Protein AF-A0A7V9ZJK3-F1 (afdb_monomer)

Foldseek 3Di:
DVVVVVVVPPPCDPVNVLVVVLCVLLVVLVVQLVVQLCVLVVVLVVVCVVPVVCNVVSVVVSVVSNVVSVVSSVVSNVVSVVD

Solvent-accessible surface area (backbone atoms only — not comparable to full-atom values): 4539 Å² total; per-residue (Å²): 116,75,70,62,64,62,66,71,66,78,60,94,42,72,68,57,53,48,54,49,50,36,52,49,48,28,51,54,27,45,52,55,27,55,54,49,46,53,51,46,52,54,51,40,53,53,48,29,73,75,39,64,92,49,31,68,64,44,50,55,55,37,52,52,53,43,50,58,38,48,53,54,26,49,51,26,50,52,46,50,78,74,106

Structure (mmCIF, N/CA/C/O backbone):
data_AF-A0A7V9ZJK3-F1
#
_entry.id   AF-A0A7V9ZJK3-F1
#
loop_
_atom_site.group_PDB
_atom_site.id
_atom_site.type_symbol
_atom_site.label_atom_id
_atom_site.label_alt_id
_atom_site.label_comp_id
_atom_site.label_asym_id
_atom_site.label_entity_id
_atom_site.label_seq_id
_atom_site.pdbx_PDB_ins_code
_atom_site.Cartn_x
_atom_site.Cartn_y
_atom_site.Cartn_z
_atom_site.occupancy
_atom_site.B_iso_or_equiv
_atom_site.auth_seq_id
_atom_site.auth_comp_id
_atom_site.auth_asym_id
_atom_site.auth_atom_id
_atom_site.pdbx_PDB_model_num
ATOM 1 N N . MET A 1 1 ? 38.963 -2.975 -37.822 1.00 54.78 1 MET A N 1
ATOM 2 C CA . MET A 1 1 ? 38.038 -1.949 -38.356 1.00 54.78 1 MET A CA 1
ATOM 3 C C . MET A 1 1 ? 36.573 -2.364 -38.237 1.00 54.78 1 MET A C 1
ATOM 5 O O . MET A 1 1 ? 35.792 -1.527 -37.825 1.00 54.78 1 MET A O 1
ATOM 9 N N . ILE A 1 2 ? 36.191 -3.626 -38.500 1.00 60.69 2 ILE A N 1
ATOM 10 C CA . ILE A 1 2 ? 34.799 -4.102 -38.303 1.00 60.69 2 ILE A CA 1
ATOM 11 C C . ILE A 1 2 ? 34.367 -4.071 -36.821 1.00 60.69 2 ILE A C 1
ATOM 13 O O . ILE A 1 2 ? 33.268 -3.628 -36.517 1.00 60.69 2 ILE A O 1
ATOM 17 N N . ASN A 1 3 ? 35.259 -4.420 -35.888 1.00 58.66 3 ASN A N 1
ATOM 18 C CA . ASN A 1 3 ? 34.926 -4.477 -34.455 1.00 58.66 3 ASN A CA 1
ATOM 19 C C . ASN A 1 3 ? 34.609 -3.106 -33.821 1.00 58.66 3 ASN A C 1
ATOM 21 O O . ASN A 1 3 ? 33.879 -3.053 -32.842 1.00 58.66 3 ASN A O 1
ATOM 25 N N . LEU A 1 4 ? 35.107 -2.000 -34.393 1.00 58.59 4 LEU A N 1
ATOM 26 C CA . LEU A 1 4 ? 34.916 -0.648 -33.845 1.00 58.59 4 LEU A CA 1
ATOM 27 C C . LEU A 1 4 ? 33.522 -0.075 -34.173 1.00 58.59 4 LEU A C 1
ATOM 29 O O . LEU A 1 4 ? 33.005 0.759 -33.441 1.00 58.59 4 LEU A O 1
ATOM 33 N N . ALA A 1 5 ? 32.893 -0.543 -35.259 1.00 56.31 5 ALA A N 1
ATOM 34 C CA . ALA A 1 5 ? 31.530 -0.151 -35.627 1.00 56.31 5 ALA A CA 1
ATOM 35 C C . ALA A 1 5 ? 30.469 -0.821 -34.734 1.00 56.31 5 ALA A C 1
ATOM 37 O O . ALA A 1 5 ? 29.386 -0.278 -34.547 1.00 56.31 5 ALA A O 1
ATOM 38 N N . GLN A 1 6 ? 30.795 -1.983 -34.159 1.00 55.81 6 GLN A N 1
ATOM 39 C CA . GLN A 1 6 ? 29.907 -2.734 -33.270 1.00 55.81 6 GLN A CA 1
ATOM 40 C C . GLN A 1 6 ? 29.892 -2.167 -31.839 1.00 55.81 6 GLN A C 1
ATOM 42 O O . GLN A 1 6 ? 28.892 -2.280 -31.139 1.00 55.81 6 GLN A O 1
ATOM 47 N N . GLU A 1 7 ? 30.964 -1.485 -31.433 1.00 57.47 7 GLU A N 1
ATOM 48 C CA . GLU A 1 7 ? 31.105 -0.839 -30.120 1.00 57.47 7 GLU A CA 1
AT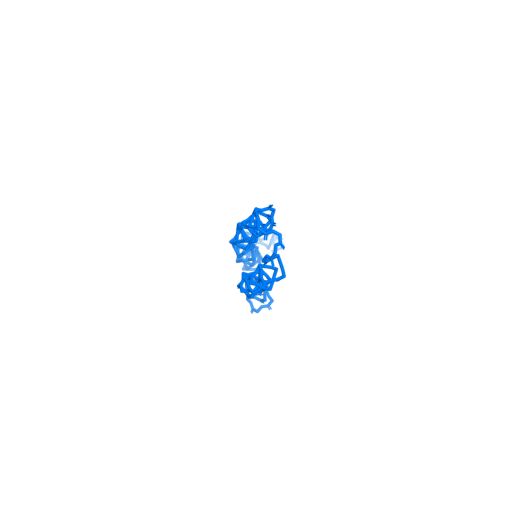OM 49 C C . GLU A 1 7 ? 30.297 0.477 -30.014 1.00 57.47 7 GLU A C 1
ATOM 51 O O . GLU A 1 7 ? 29.886 0.885 -28.927 1.00 57.47 7 GLU A O 1
ATOM 56 N N . ALA A 1 8 ? 29.971 1.096 -31.157 1.00 56.09 8 AL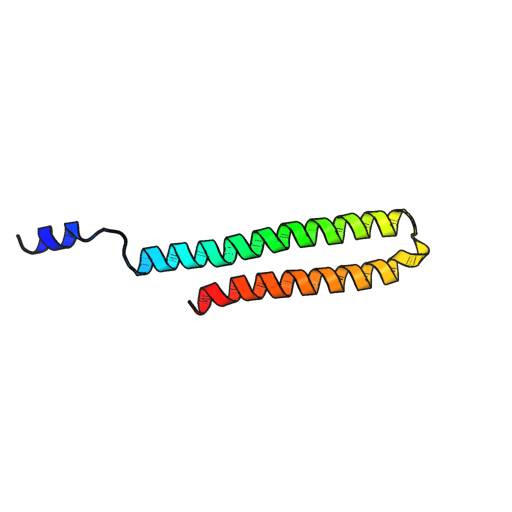A A N 1
ATOM 57 C CA . ALA A 1 8 ? 29.146 2.306 -31.255 1.00 56.09 8 ALA A CA 1
ATOM 58 C C . ALA A 1 8 ? 27.625 2.047 -31.169 1.00 56.09 8 ALA A C 1
ATOM 60 O O . ALA A 1 8 ? 26.845 2.996 -31.112 1.00 56.09 8 ALA A O 1
ATOM 61 N N . ALA A 1 9 ? 27.190 0.781 -31.146 1.00 57.50 9 ALA A N 1
ATOM 62 C CA . ALA A 1 9 ? 25.780 0.389 -31.053 1.00 57.50 9 ALA A CA 1
ATOM 63 C C . ALA A 1 9 ? 25.283 0.218 -29.602 1.00 57.50 9 ALA A C 1
ATOM 65 O O . ALA A 1 9 ? 24.218 -0.348 -29.370 1.00 57.50 9 ALA A O 1
ATOM 66 N N . THR A 1 10 ? 26.022 0.730 -28.614 1.00 60.47 10 THR A N 1
ATOM 67 C CA . THR A 1 10 ? 25.666 0.735 -27.180 1.00 60.47 10 THR A CA 1
ATOM 68 C C . THR A 1 10 ? 24.625 1.815 -26.828 1.00 60.47 10 THR A C 1
ATOM 70 O O . THR A 1 10 ? 24.658 2.418 -25.756 1.00 60.47 10 THR A O 1
ATOM 73 N N . GLY A 1 11 ? 23.701 2.089 -27.754 1.00 68.31 11 GLY A N 1
ATOM 74 C CA . GLY A 1 11 ? 22.554 2.968 -27.538 1.00 68.31 11 GLY A CA 1
ATOM 75 C C . GLY A 1 11 ? 21.475 2.314 -26.673 1.00 68.31 11 GLY A C 1
ATOM 76 O O . GLY A 1 11 ? 21.645 1.205 -26.172 1.00 68.31 11 GLY A O 1
ATOM 77 N N . LEU A 1 12 ? 20.343 3.006 -26.509 1.00 71.50 12 LEU A N 1
ATOM 78 C CA . LEU A 1 12 ? 19.157 2.470 -25.840 1.00 71.50 12 LEU A CA 1
ATOM 79 C C . LEU A 1 12 ? 18.723 1.173 -26.545 1.00 71.50 12 LEU A C 1
ATOM 81 O O . LEU A 1 12 ? 18.184 1.222 -27.648 1.00 71.50 12 LEU A O 1
ATOM 85 N N . THR A 1 13 ? 19.016 0.024 -25.938 1.00 85.75 13 THR A N 1
ATOM 86 C CA . THR A 1 13 ? 18.624 -1.283 -26.469 1.00 85.75 13 THR A CA 1
ATOM 87 C C . THR A 1 13 ? 17.161 -1.558 -26.139 1.00 85.75 13 THR A C 1
ATOM 89 O O . THR A 1 13 ? 16.644 -1.071 -25.128 1.00 85.75 13 THR A O 1
ATOM 92 N N . ASP A 1 14 ? 16.497 -2.376 -26.955 1.00 86.88 14 ASP A N 1
ATOM 93 C CA . ASP A 1 14 ? 15.121 -2.813 -26.688 1.00 86.88 14 ASP A CA 1
ATOM 94 C C . ASP A 1 14 ? 15.013 -3.478 -25.305 1.00 86.88 14 ASP A C 1
ATOM 96 O O . ASP A 1 14 ? 14.082 -3.207 -24.550 1.00 86.88 14 ASP A O 1
ATOM 100 N N . GLU A 1 15 ? 16.027 -4.258 -24.914 1.00 88.31 15 GLU A N 1
ATOM 101 C CA . GLU A 1 15 ? 16.136 -4.854 -23.577 1.00 88.31 15 GLU A CA 1
ATOM 102 C C . GLU A 1 15 ? 16.200 -3.797 -22.463 1.00 88.31 15 GLU A C 1
ATOM 104 O O . GLU A 1 15 ? 15.523 -3.925 -21.440 1.00 88.31 15 GLU A O 1
ATOM 109 N N . GLY A 1 16 ? 16.975 -2.725 -22.665 1.00 89.31 16 GLY A N 1
ATOM 110 C CA . GLY A 1 16 ? 17.067 -1.612 -21.723 1.00 89.31 16 GLY A CA 1
ATOM 111 C C . GLY A 1 16 ? 15.740 -0.866 -21.574 1.00 89.31 16 GLY A C 1
ATOM 112 O O . GLY A 1 16 ? 15.340 -0.524 -20.458 1.00 89.31 16 GLY A O 1
ATOM 113 N N . LEU A 1 17 ? 15.016 -0.661 -22.678 1.00 91.25 17 LEU A N 1
ATOM 114 C CA . LEU A 1 17 ? 13.706 -0.010 -22.658 1.00 91.25 17 LEU A CA 1
ATOM 115 C C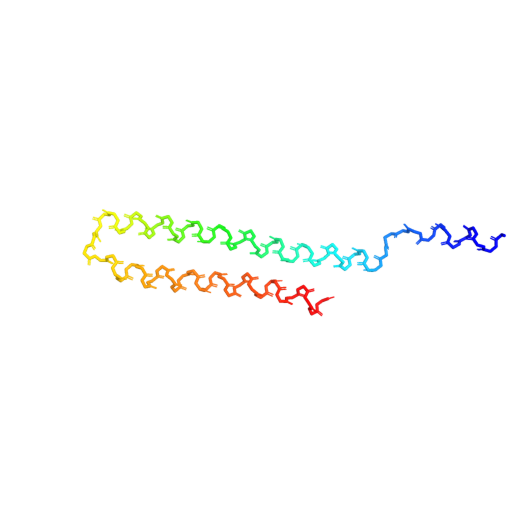 . LEU A 1 17 ? 12.638 -0.887 -21.984 1.00 91.25 17 LEU A C 1
ATOM 117 O O . LEU A 1 17 ? 11.842 -0.380 -21.191 1.00 91.25 17 LEU A O 1
ATOM 121 N N . ILE A 1 18 ? 12.669 -2.202 -22.225 1.00 91.31 18 ILE A N 1
ATOM 122 C CA . ILE A 1 18 ? 11.813 -3.182 -21.542 1.00 91.31 18 ILE A CA 1
ATOM 123 C C . ILE A 1 18 ? 12.085 -3.171 -20.031 1.00 91.31 18 ILE A C 1
ATOM 125 O O . ILE A 1 18 ? 11.141 -3.121 -19.240 1.00 91.31 18 ILE A O 1
ATOM 129 N N . ALA A 1 19 ? 13.353 -3.153 -19.608 1.00 92.44 19 ALA A N 1
ATOM 130 C CA . ALA A 1 19 ? 13.714 -3.111 -18.189 1.00 92.44 19 ALA A CA 1
ATOM 131 C C . ALA A 1 19 ? 13.174 -1.852 -17.484 1.00 92.44 19 ALA A C 1
ATOM 133 O O . ALA A 1 19 ? 12.611 -1.945 -16.389 1.00 92.44 19 ALA A O 1
ATOM 134 N N . ILE A 1 20 ? 13.277 -0.685 -18.131 1.00 93.56 20 ILE A N 1
ATOM 135 C CA . ILE A 1 20 ? 12.693 0.567 -17.623 1.00 93.56 20 ILE A CA 1
ATOM 136 C C . ILE A 1 20 ? 11.165 0.457 -17.553 1.00 93.56 20 ILE A C 1
ATOM 138 O O . ILE A 1 20 ? 10.573 0.801 -16.528 1.00 93.56 20 ILE A O 1
ATOM 142 N N . GLY A 1 21 ? 10.526 -0.065 -18.604 1.00 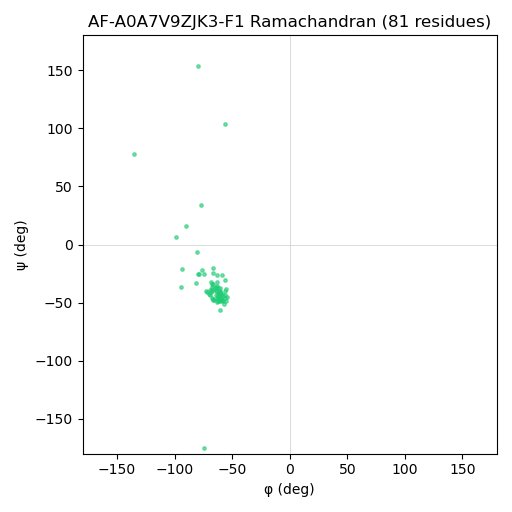93.62 21 GLY A N 1
ATOM 143 C CA . GLY A 1 21 ? 9.078 -0.277 -18.649 1.00 93.62 21 GLY A CA 1
ATOM 144 C C . GLY A 1 21 ? 8.573 -1.142 -17.491 1.00 93.62 21 GLY A C 1
ATOM 145 O O . GLY A 1 21 ? 7.629 -0.753 -16.801 1.00 93.62 21 GLY A O 1
ATOM 146 N N . LYS A 1 22 ? 9.251 -2.260 -17.203 1.00 94.69 22 LYS A N 1
ATOM 147 C CA . LYS A 1 22 ? 8.940 -3.139 -16.059 1.00 94.69 22 LYS A CA 1
ATOM 148 C C . LYS A 1 22 ? 9.037 -2.403 -14.723 1.00 94.69 22 LYS A C 1
ATOM 150 O O . LYS A 1 22 ? 8.133 -2.512 -13.894 1.00 94.69 22 LYS A O 1
ATOM 155 N N . GLY A 1 23 ? 10.106 -1.625 -14.533 1.00 94.62 23 GLY A N 1
ATOM 156 C CA . GLY A 1 23 ? 10.300 -0.818 -13.328 1.00 94.62 23 GLY A CA 1
ATOM 157 C C . GLY A 1 23 ? 9.191 0.217 -13.127 1.00 94.62 23 GLY A C 1
ATOM 158 O O . GLY A 1 23 ? 8.695 0.377 -12.013 1.00 94.62 23 GLY A O 1
ATOM 159 N N . LEU A 1 24 ? 8.753 0.872 -14.205 1.00 95.62 24 LEU A N 1
ATOM 160 C CA . LEU A 1 24 ? 7.668 1.854 -14.159 1.00 95.62 24 LEU A CA 1
ATOM 161 C C . LEU A 1 24 ? 6.316 1.210 -13.842 1.00 95.62 24 LEU A C 1
ATOM 163 O O . LEU A 1 24 ? 5.603 1.714 -12.977 1.00 95.62 24 LEU A O 1
ATOM 167 N N . VAL A 1 25 ? 5.973 0.094 -14.492 1.00 94.81 25 VAL A N 1
ATOM 168 C CA . VAL A 1 25 ? 4.700 -0.612 -14.254 1.00 94.81 25 VAL A CA 1
ATOM 169 C C . VAL A 1 25 ? 4.566 -1.003 -12.785 1.00 94.81 25 VAL A C 1
ATOM 171 O O . VAL A 1 25 ? 3.568 -0.663 -12.144 1.00 94.81 25 VAL A O 1
ATOM 174 N N . TYR A 1 26 ? 5.581 -1.665 -12.226 1.00 95.81 26 TYR A N 1
ATOM 175 C CA . TYR A 1 26 ? 5.516 -2.088 -10.831 1.00 95.81 26 TYR A CA 1
ATOM 176 C C . TYR A 1 26 ? 5.651 -0.917 -9.858 1.00 95.81 26 TYR A C 1
ATOM 178 O O . TYR A 1 26 ? 4.899 -0.848 -8.888 1.00 95.81 26 TYR A O 1
ATOM 186 N N . GLY A 1 27 ? 6.546 0.037 -10.129 1.00 95.56 27 GLY A N 1
ATOM 187 C CA . GLY A 1 27 ? 6.727 1.215 -9.283 1.00 95.56 27 GLY A CA 1
ATOM 188 C C . GLY A 1 27 ? 5.440 2.028 -9.131 1.00 95.56 27 GLY A C 1
ATOM 189 O O . GLY A 1 27 ? 5.066 2.392 -8.016 1.00 95.56 27 GLY A O 1
ATOM 190 N N . LEU A 1 28 ? 4.711 2.253 -10.228 1.00 96.00 28 LEU A N 1
ATOM 191 C CA . LEU A 1 28 ? 3.436 2.973 -10.199 1.00 96.00 28 LEU A CA 1
ATOM 192 C C . LEU A 1 28 ? 2.339 2.183 -9.471 1.00 96.00 28 LEU A C 1
ATOM 194 O O . LEU A 1 28 ? 1.597 2.766 -8.677 1.00 96.00 28 LEU A O 1
ATOM 198 N N . ALA A 1 29 ? 2.262 0.866 -9.683 1.00 96.25 29 ALA A N 1
ATOM 199 C CA . ALA A 1 29 ? 1.325 0.009 -8.957 1.00 96.25 29 ALA A CA 1
ATOM 200 C C . ALA A 1 29 ? 1.601 0.016 -7.439 1.00 96.25 29 ALA A C 1
ATOM 202 O O . ALA A 1 29 ? 0.678 0.167 -6.635 1.00 96.25 29 ALA A O 1
ATOM 203 N N . ALA A 1 30 ? 2.876 -0.068 -7.046 1.00 96.69 30 ALA A N 1
ATOM 204 C CA . ALA A 1 30 ? 3.305 -0.063 -5.652 1.00 96.69 30 ALA A CA 1
ATOM 205 C C . ALA A 1 30 ? 3.000 1.267 -4.942 1.00 96.69 30 ALA A C 1
ATOM 207 O O . ALA A 1 30 ? 2.590 1.254 -3.783 1.00 96.69 30 ALA A O 1
ATOM 208 N N . ILE A 1 31 ? 3.135 2.412 -5.624 1.00 97.88 31 ILE A N 1
ATOM 209 C CA . ILE A 1 31 ? 2.773 3.726 -5.059 1.00 97.88 31 ILE A CA 1
ATOM 210 C C . ILE A 1 31 ? 1.279 3.780 -4.722 1.00 97.88 31 ILE A C 1
ATOM 212 O O . ILE A 1 31 ? 0.910 4.187 -3.617 1.00 97.88 31 ILE A O 1
ATOM 216 N N . GLY A 1 32 ? 0.419 3.342 -5.647 1.00 95.75 32 GLY A N 1
ATOM 217 C CA . GLY A 1 32 ? -1.026 3.293 -5.415 1.00 95.75 32 GLY A CA 1
ATOM 218 C C . GLY A 1 32 ? -1.383 2.420 -4.210 1.00 95.75 32 GLY A C 1
ATOM 219 O O . GLY A 1 32 ? -2.179 2.826 -3.359 1.00 95.75 32 GLY A O 1
ATOM 220 N N . ALA A 1 33 ? -0.734 1.260 -4.089 1.00 97.88 33 ALA A N 1
ATOM 221 C CA . ALA A 1 33 ? -0.953 0.372 -2.959 1.00 97.88 33 ALA A CA 1
ATOM 222 C C . ALA A 1 33 ? -0.424 0.922 -1.636 1.00 97.88 33 ALA A C 1
ATOM 224 O O . ALA A 1 33 ? -1.154 0.891 -0.650 1.00 97.88 33 ALA A O 1
ATOM 225 N N . ALA A 1 34 ? 0.772 1.512 -1.605 1.00 97.94 34 ALA A N 1
ATOM 226 C CA . ALA A 1 34 ? 1.317 2.128 -0.396 1.00 97.94 34 ALA A CA 1
ATOM 227 C C . ALA A 1 34 ? 0.368 3.195 0.182 1.00 97.94 34 ALA A C 1
ATOM 229 O O . ALA A 1 34 ? 0.102 3.210 1.386 1.00 97.94 34 ALA A O 1
ATOM 230 N N . ILE A 1 35 ? -0.202 4.042 -0.684 1.00 98.31 35 ILE A N 1
ATOM 231 C CA . ILE A 1 35 ? -1.187 5.061 -0.289 1.00 98.31 35 ILE A CA 1
ATOM 232 C C . ILE A 1 35 ? -2.477 4.405 0.222 1.00 98.31 35 ILE A C 1
ATOM 234 O O . ILE A 1 35 ? -2.984 4.774 1.284 1.00 98.31 35 ILE A O 1
ATOM 238 N N . GLY A 1 36 ? -3.008 3.422 -0.510 1.00 97.94 36 GLY A N 1
ATOM 239 C CA . GLY A 1 36 ? -4.226 2.709 -0.121 1.00 97.94 36 GLY A CA 1
ATOM 240 C C . GLY A 1 36 ? -4.090 2.014 1.236 1.00 97.94 36 GLY A C 1
ATOM 241 O O . GLY A 1 36 ? -4.953 2.173 2.102 1.00 97.94 36 GLY A O 1
ATOM 242 N N . ILE A 1 37 ? -2.990 1.288 1.439 1.00 98.31 37 ILE A N 1
ATOM 243 C CA . ILE A 1 37 ? -2.679 0.563 2.676 1.00 98.31 37 ILE A CA 1
ATOM 244 C C . ILE A 1 37 ? -2.554 1.553 3.834 1.00 98.31 37 ILE A C 1
ATOM 246 O O . ILE A 1 37 ? -3.210 1.372 4.860 1.00 98.31 37 ILE A O 1
ATOM 250 N N . GLY A 1 38 ? -1.784 2.633 3.658 1.00 98.25 38 GLY A N 1
ATOM 251 C CA . GLY A 1 38 ? -1.631 3.669 4.681 1.00 98.25 38 GLY A CA 1
ATOM 252 C C . GLY A 1 38 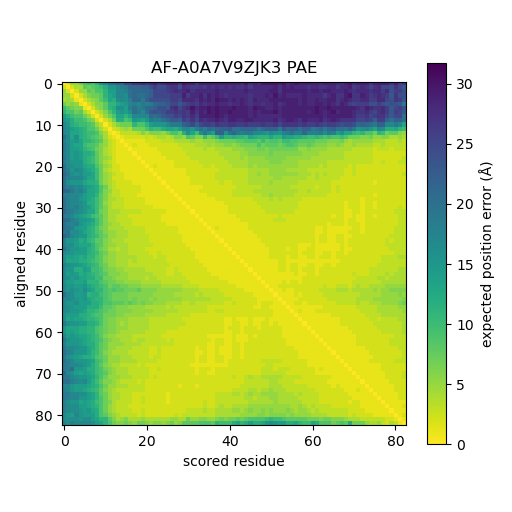? -2.977 4.231 5.147 1.00 98.25 38 GLY A C 1
ATOM 253 O O . GLY A 1 38 ? -3.233 4.319 6.350 1.00 98.25 38 GLY A O 1
ATOM 254 N N . ASN A 1 39 ? -3.876 4.523 4.205 1.00 98.38 39 ASN A N 1
ATOM 255 C CA . ASN A 1 39 ? -5.214 5.031 4.507 1.00 98.38 39 ASN A CA 1
ATOM 256 C C . ASN A 1 39 ? -6.095 3.999 5.225 1.00 98.38 39 ASN A C 1
ATOM 258 O O . ASN A 1 39 ? -6.718 4.325 6.238 1.00 98.38 39 ASN A O 1
ATOM 262 N N . VAL A 1 40 ? -6.148 2.758 4.730 1.00 98.38 40 VAL A N 1
ATOM 263 C CA . VAL A 1 40 ? -6.979 1.694 5.319 1.00 98.38 40 VAL A CA 1
ATOM 264 C C . VAL A 1 40 ? -6.551 1.399 6.754 1.00 98.38 40 VAL A C 1
ATOM 266 O O . VAL A 1 40 ? -7.396 1.387 7.651 1.00 98.38 40 VAL A O 1
ATOM 269 N N . PHE A 1 41 ? -5.252 1.220 6.996 1.00 98.44 41 PHE A N 1
ATOM 270 C CA . PHE A 1 41 ? -4.75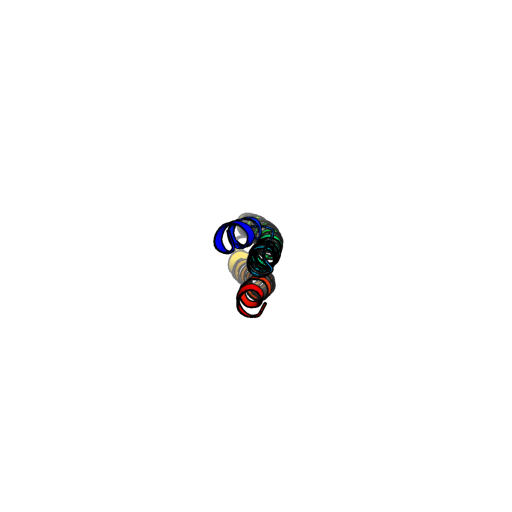1 0.905 8.332 1.00 98.44 41 PHE A CA 1
ATOM 271 C C . PHE A 1 41 ? -4.871 2.092 9.291 1.00 98.44 41 PHE A C 1
ATOM 273 O O . PHE A 1 41 ? -5.317 1.899 10.422 1.00 98.44 41 PHE A O 1
ATOM 280 N N . SER A 1 42 ? -4.552 3.318 8.857 1.00 98.31 42 SER A N 1
ATOM 281 C CA . SER A 1 42 ? -4.705 4.515 9.699 1.00 98.31 42 SER A CA 1
ATOM 282 C C . SER A 1 42 ? -6.153 4.700 10.161 1.00 98.31 42 SER A C 1
ATOM 284 O O . SER A 1 42 ? -6.416 4.871 11.356 1.00 98.31 42 SER A O 1
ATOM 286 N N . ASN A 1 43 ? -7.110 4.589 9.235 1.00 98.06 43 ASN A N 1
ATOM 287 C CA . ASN A 1 43 ? -8.528 4.748 9.548 1.00 98.06 43 ASN A CA 1
ATOM 288 C C . ASN A 1 43 ? -9.049 3.612 10.432 1.00 98.06 43 ASN A C 1
ATOM 290 O O . ASN A 1 43 ? -9.798 3.867 11.375 1.00 98.06 43 ASN A O 1
ATOM 294 N N . ALA A 1 44 ? -8.630 2.370 10.177 1.00 98.31 44 ALA A N 1
ATOM 295 C CA . ALA A 1 44 ? -9.020 1.230 10.998 1.00 98.31 44 ALA A CA 1
ATOM 296 C C . ALA A 1 44 ? -8.486 1.348 12.433 1.00 98.31 44 ALA A C 1
ATOM 298 O O . ALA A 1 44 ? -9.234 1.113 13.379 1.00 98.31 44 ALA A O 1
ATOM 299 N N . ILE A 1 45 ? -7.227 1.760 12.615 1.00 98.31 45 ILE A N 1
ATOM 300 C CA . ILE A 1 45 ? -6.638 1.982 13.945 1.00 98.31 45 ILE A CA 1
ATOM 301 C C . ILE A 1 45 ? -7.420 3.060 14.703 1.00 98.31 45 ILE A C 1
ATOM 303 O O . ILE A 1 45 ? -7.800 2.841 15.853 1.00 98.31 45 ILE A O 1
ATOM 307 N N . GLN A 1 46 ? -7.714 4.191 14.057 1.00 98.44 46 GLN A N 1
ATOM 308 C CA . GLN A 1 46 ? -8.500 5.264 14.671 1.00 98.44 46 GLN A CA 1
ATOM 309 C C . GLN A 1 46 ? -9.925 4.814 15.022 1.00 98.44 46 GLN A C 1
ATOM 311 O O . GLN A 1 46 ? -10.414 5.125 16.107 1.00 98.44 46 GLN A O 1
ATOM 316 N N . ALA A 1 47 ? -10.589 4.062 14.141 1.00 98.12 47 ALA A N 1
ATOM 317 C CA . ALA A 1 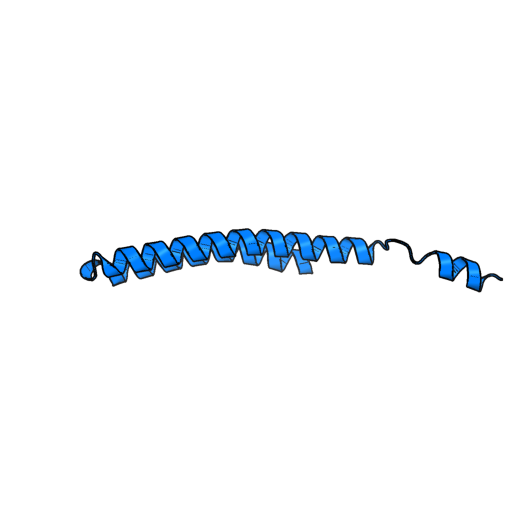47 ? -11.927 3.530 14.394 1.00 98.12 47 ALA A CA 1
ATOM 318 C C . ALA A 1 47 ? -11.938 2.568 15.593 1.00 98.12 47 ALA A C 1
ATOM 320 O O . ALA A 1 47 ? -12.746 2.737 16.505 1.00 98.12 47 ALA A O 1
ATOM 321 N N . MET A 1 48 ? -10.988 1.628 15.646 1.00 98.31 48 MET A N 1
ATOM 322 C CA . MET A 1 48 ? -10.853 0.685 16.762 1.00 98.31 48 MET A CA 1
ATOM 323 C C . MET A 1 48 ? -10.516 1.372 18.087 1.00 98.31 48 MET A C 1
ATOM 325 O O . MET A 1 48 ? -11.001 0.946 19.131 1.00 98.31 48 MET A O 1
ATOM 329 N N . ALA A 1 49 ? -9.700 2.430 18.060 1.00 97.94 49 ALA A N 1
ATOM 330 C CA . ALA A 1 49 ? -9.377 3.201 19.257 1.00 97.94 49 ALA A CA 1
ATOM 331 C C . ALA A 1 49 ? -10.595 3.968 19.802 1.00 97.94 49 ALA A C 1
ATOM 333 O O . ALA A 1 49 ? -10.725 4.127 21.013 1.00 97.94 49 ALA A O 1
ATOM 334 N N . ARG A 1 50 ? -11.488 4.439 18.919 1.00 98.06 50 ARG A N 1
ATOM 335 C CA . ARG A 1 50 ? -12.703 5.183 19.297 1.00 98.06 50 ARG A CA 1
ATOM 336 C C . ARG A 1 50 ? -13.852 4.279 19.735 1.00 98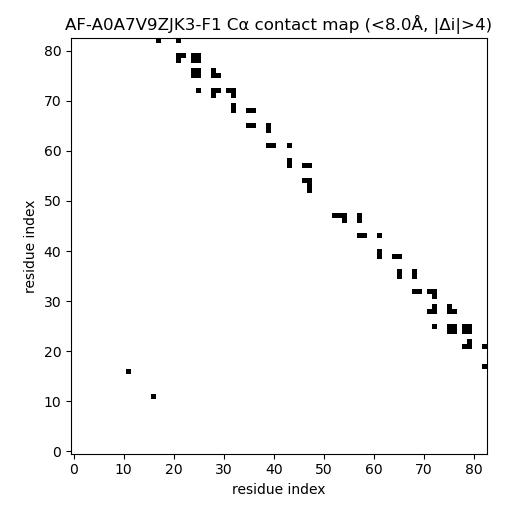.06 50 ARG A C 1
ATOM 338 O O . ARG A 1 50 ? -14.634 4.704 20.578 1.00 98.06 50 ARG A O 1
ATOM 345 N N . GLN A 1 51 ? -13.969 3.087 19.148 1.00 97.75 51 GLN A N 1
ATOM 346 C CA . GLN A 1 51 ? -15.030 2.114 19.437 1.00 97.75 51 GLN A CA 1
ATOM 347 C C . GLN A 1 51 ? -14.448 0.697 19.571 1.00 97.75 51 GLN A C 1
ATOM 349 O O . GLN A 1 51 ? -14.544 -0.107 18.631 1.00 97.75 51 GLN A O 1
ATOM 354 N N . PRO A 1 52 ? -13.831 0.369 20.722 1.00 97.06 52 PRO A N 1
ATOM 355 C CA . PRO A 1 52 ? -13.217 -0.939 20.962 1.00 97.06 52 PRO A CA 1
ATOM 356 C C . PRO A 1 52 ? -14.180 -2.122 20.779 1.00 97.06 52 PRO A C 1
ATOM 358 O O . PRO A 1 52 ? -13.767 -3.202 20.354 1.00 97.06 52 PRO A O 1
ATOM 361 N N . GLU A 1 53 ? -15.469 -1.917 21.040 1.00 98.19 53 GLU A N 1
ATOM 362 C CA . GLU A 1 53 ? -16.542 -2.900 20.889 1.00 98.19 53 GLU A CA 1
ATOM 363 C C . GLU A 1 53 ? -16.748 -3.359 19.437 1.00 98.19 53 GLU A C 1
ATOM 365 O O . GLU A 1 53 ? -17.168 -4.490 19.198 1.00 98.19 53 GLU A O 1
ATOM 370 N N . THR A 1 54 ? -16.392 -2.523 18.454 1.00 97.31 54 THR A N 1
ATOM 371 C CA . THR A 1 54 ? -16.486 -2.858 17.021 1.00 97.31 54 THR A CA 1
ATOM 372 C C . THR A 1 54 ? -15.155 -3.316 16.422 1.00 97.31 54 THR A C 1
ATOM 374 O O . THR A 1 54 ? -15.057 -3.531 15.208 1.00 97.31 54 THR A O 1
ATOM 377 N N . ALA A 1 55 ? -14.109 -3.486 17.239 1.00 97.56 55 ALA A N 1
ATOM 378 C CA . ALA A 1 55 ? -12.759 -3.704 16.729 1.00 97.56 55 ALA A CA 1
ATOM 379 C C . ALA A 1 55 ? -12.599 -5.003 15.926 1.00 97.56 55 ALA A C 1
ATOM 381 O O . ALA A 1 55 ? -11.830 -5.044 14.964 1.00 97.56 55 ALA A O 1
ATOM 382 N N . GLY A 1 56 ? -13.353 -6.048 16.282 1.00 97.94 56 GLY A N 1
ATOM 383 C CA . GLY A 1 56 ? -13.396 -7.298 15.519 1.00 97.94 56 GLY A CA 1
ATOM 384 C C . GLY A 1 56 ? -13.884 -7.075 14.087 1.00 97.94 56 GLY A C 1
ATOM 385 O O . GLY A 1 56 ? -13.157 -7.353 13.136 1.00 97.94 56 GLY A O 1
ATOM 386 N N . THR A 1 57 ? -15.074 -6.488 13.935 1.00 97.88 57 THR A N 1
ATOM 387 C CA . THR A 1 57 ? -15.671 -6.182 12.625 1.00 97.88 57 THR A CA 1
ATOM 388 C C . THR A 1 57 ? -14.810 -5.206 11.823 1.00 97.88 57 THR A C 1
ATOM 390 O O . THR A 1 57 ? -14.592 -5.410 10.629 1.00 97.88 57 THR A O 1
ATOM 393 N N . THR A 1 58 ? -14.257 -4.181 12.480 1.00 98.25 58 THR A N 1
ATOM 394 C CA . THR A 1 58 ? -13.359 -3.209 11.839 1.00 98.25 58 THR A CA 1
ATOM 395 C C . THR A 1 58 ? -12.111 -3.885 11.270 1.00 98.25 58 THR A C 1
ATOM 397 O O . THR A 1 58 ? -11.742 -3.598 10.132 1.00 98.25 58 THR A O 1
ATOM 400 N N . ARG A 1 59 ? -11.489 -4.831 11.994 1.00 97.94 59 ARG A N 1
ATOM 401 C CA . ARG A 1 59 ? -10.361 -5.621 11.462 1.00 97.94 59 ARG A CA 1
ATOM 402 C C . ARG A 1 59 ? -10.751 -6.441 10.241 1.00 97.94 59 ARG A C 1
ATOM 404 O O . ARG A 1 59 ? -9.984 -6.471 9.283 1.00 97.94 59 ARG A O 1
ATOM 411 N N . THR A 1 60 ? -11.916 -7.084 10.251 1.00 98.12 60 THR A N 1
ATOM 412 C CA . THR A 1 60 ? -12.382 -7.873 9.102 1.00 98.12 60 THR A CA 1
ATOM 413 C C . THR A 1 60 ? -12.517 -7.003 7.853 1.00 98.12 60 THR A C 1
ATOM 415 O O . THR A 1 60 ? -11.961 -7.339 6.807 1.00 98.12 60 THR A O 1
ATOM 418 N N . THR A 1 61 ? -13.178 -5.848 7.963 1.00 97.69 61 THR A N 1
ATOM 419 C CA . THR A 1 61 ? -13.338 -4.919 6.832 1.00 97.69 61 THR A CA 1
ATOM 420 C C . THR A 1 61 ? -12.007 -4.289 6.410 1.00 97.69 61 THR A C 1
ATOM 422 O O . THR A 1 61 ? -11.759 -4.125 5.217 1.00 97.69 61 THR A O 1
ATOM 425 N N . MET A 1 62 ? -11.117 -3.990 7.364 1.00 98.25 62 MET A N 1
ATOM 426 C CA . MET A 1 62 ? -9.756 -3.507 7.093 1.00 98.25 62 MET A CA 1
ATOM 427 C C . MET A 1 62 ? -8.975 -4.502 6.230 1.00 98.25 62 MET A C 1
ATOM 429 O O . MET A 1 62 ? -8.396 -4.103 5.222 1.00 98.25 62 MET A O 1
ATOM 433 N N . PHE A 1 63 ? -8.984 -5.793 6.580 1.00 98.12 63 PHE A N 1
ATOM 434 C CA . PHE A 1 63 ? -8.279 -6.811 5.800 1.00 98.12 63 PHE A CA 1
ATOM 435 C C . PHE A 1 63 ? -8.907 -7.059 4.428 1.00 98.12 63 PHE A C 1
ATOM 437 O O . PHE A 1 63 ? -8.173 -7.309 3.475 1.00 98.12 63 PHE A O 1
ATOM 444 N N . LEU A 1 64 ? -10.231 -6.931 4.293 1.00 97.94 64 LEU A N 1
ATOM 445 C CA . LEU A 1 64 ? -10.882 -6.951 2.982 1.00 97.94 64 LEU A CA 1
ATOM 446 C C . LEU A 1 64 ? -10.391 -5.790 2.103 1.00 97.94 64 LEU A C 1
ATOM 448 O O . LEU A 1 64 ? -10.007 -6.010 0.957 1.00 97.94 64 LEU A O 1
ATOM 452 N N . GLY A 1 65 ? -10.351 -4.569 2.646 1.00 97.81 65 GLY A N 1
ATOM 453 C CA . GLY A 1 65 ? -9.820 -3.401 1.938 1.00 97.81 65 GLY A CA 1
ATOM 454 C C . GLY A 1 65 ? -8.349 -3.572 1.549 1.00 97.81 65 GLY A C 1
ATOM 455 O O . GLY A 1 65 ? -7.988 -3.341 0.398 1.00 97.81 65 GLY A O 1
ATOM 456 N N . PHE A 1 66 ? -7.521 -4.046 2.483 1.00 98.19 66 PHE A N 1
ATOM 457 C CA . PHE A 1 66 ? -6.117 -4.388 2.239 1.00 98.19 66 PHE A CA 1
ATOM 458 C C . PHE A 1 66 ? -5.959 -5.403 1.100 1.00 98.19 66 PHE A C 1
ATOM 460 O O . PHE A 1 66 ? -5.186 -5.161 0.179 1.00 98.19 66 PHE A O 1
ATOM 467 N N . ALA A 1 67 ? -6.731 -6.493 1.111 1.00 98.12 67 ALA A N 1
ATOM 468 C CA . ALA A 1 67 ? -6.657 -7.525 0.080 1.00 98.12 67 ALA A CA 1
ATOM 469 C C . ALA A 1 67 ? -7.023 -6.993 -1.316 1.00 98.12 67 ALA A C 1
ATOM 471 O O . ALA A 1 67 ? -6.392 -7.372 -2.299 1.00 98.12 67 ALA A O 1
ATOM 472 N N . LEU A 1 68 ? -8.008 -6.094 -1.415 1.00 97.56 68 LEU A N 1
ATOM 473 C CA . LEU A 1 68 ? -8.379 -5.463 -2.687 1.00 97.56 68 LEU A CA 1
ATOM 474 C C . LEU A 1 68 ? -7.279 -4.534 -3.216 1.00 97.56 68 LEU A C 1
ATOM 476 O O . LEU A 1 68 ? -7.031 -4.502 -4.420 1.00 97.56 68 LEU A O 1
ATOM 480 N N . ILE A 1 69 ? -6.605 -3.802 -2.327 1.00 98.00 69 ILE A N 1
ATOM 481 C CA . ILE A 1 69 ? -5.468 -2.949 -2.693 1.00 98.00 69 ILE A CA 1
ATOM 482 C C . ILE A 1 69 ? -4.288 -3.805 -3.173 1.00 98.00 69 ILE A C 1
ATOM 484 O O . ILE A 1 69 ? -3.726 -3.541 -4.237 1.00 98.00 69 ILE A O 1
ATOM 488 N N . GLU A 1 70 ? -3.954 -4.859 -2.427 1.00 97.25 70 GLU A N 1
ATOM 489 C CA . GLU A 1 70 ? -2.882 -5.792 -2.784 1.00 97.25 70 GLU A CA 1
ATOM 490 C C . GLU A 1 70 ? -3.169 -6.539 -4.086 1.00 97.25 70 GLU A C 1
ATOM 492 O O . GLU A 1 70 ? -2.259 -6.746 -4.882 1.00 97.25 70 GLU A O 1
ATOM 497 N N . ALA A 1 71 ? -4.427 -6.883 -4.374 1.00 97.25 71 ALA A N 1
ATOM 498 C CA . ALA A 1 71 ? -4.779 -7.516 -5.643 1.00 97.25 71 ALA A CA 1
ATOM 499 C C . ALA A 1 71 ? -4.335 -6.664 -6.847 1.00 97.25 71 ALA A C 1
ATOM 501 O 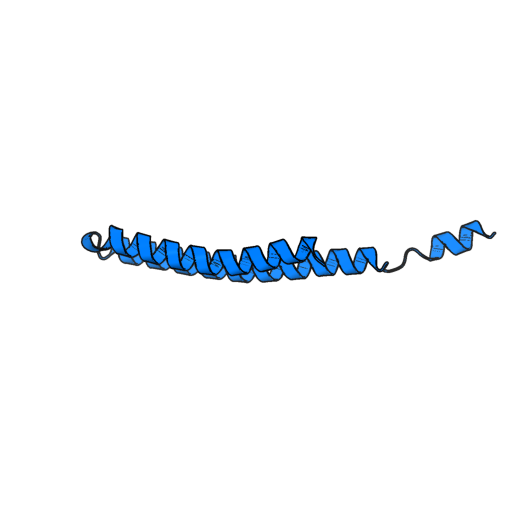O . ALA A 1 71 ? -3.800 -7.199 -7.816 1.00 97.25 71 ALA A O 1
ATOM 502 N N . LEU A 1 72 ? -4.483 -5.337 -6.772 1.00 95.00 72 LEU A N 1
ATOM 503 C CA . LEU A 1 72 ? -4.046 -4.427 -7.834 1.00 95.00 72 LEU A CA 1
ATOM 504 C C . LEU A 1 72 ? -2.516 -4.285 -7.894 1.00 95.00 72 LEU A C 1
ATOM 506 O O . LEU A 1 72 ? -1.951 -4.276 -8.990 1.00 95.00 72 LEU A O 1
ATOM 510 N N . ALA A 1 73 ? -1.835 -4.223 -6.745 1.00 96.25 73 ALA A N 1
ATOM 511 C CA . ALA A 1 73 ? -0.369 -4.210 -6.702 1.00 96.25 73 ALA A CA 1
ATOM 512 C C . ALA A 1 73 ? 0.237 -5.486 -7.289 1.00 96.25 73 ALA A C 1
ATOM 514 O O . ALA A 1 73 ? 1.169 -5.419 -8.092 1.00 96.25 73 ALA A O 1
ATOM 515 N N . LEU A 1 74 ? -0.319 -6.643 -6.927 1.00 96.38 74 LEU A N 1
ATOM 516 C CA . LEU A 1 74 ? 0.134 -7.941 -7.408 1.00 96.38 74 LEU A CA 1
ATOM 517 C C . LEU A 1 74 ? -0.114 -8.113 -8.905 1.00 96.38 74 LEU A C 1
ATOM 519 O O . LEU A 1 74 ? 0.724 -8.704 -9.577 1.00 96.38 74 LEU A O 1
ATOM 523 N N . ILE A 1 75 ? -1.191 -7.547 -9.459 1.00 95.44 75 ILE A N 1
ATOM 524 C CA . ILE A 1 75 ? -1.365 -7.482 -10.918 1.00 95.44 75 ILE A CA 1
ATOM 525 C C . ILE A 1 75 ? -0.204 -6.704 -11.556 1.00 95.44 75 ILE A C 1
ATOM 527 O O . ILE A 1 75 ? 0.410 -7.199 -12.501 1.00 95.44 75 ILE A O 1
ATOM 531 N N . GLY A 1 76 ? 0.154 -5.534 -11.016 1.00 94.75 76 GLY A N 1
ATOM 532 C CA . GLY A 1 76 ? 1.302 -4.753 -11.494 1.00 94.75 76 GLY A CA 1
ATOM 533 C C . GLY A 1 76 ? 2.636 -5.500 -11.378 1.00 94.75 76 GLY A C 1
ATOM 534 O O . GLY A 1 76 ? 3.449 -5.460 -12.299 1.00 94.75 76 GLY A O 1
ATOM 535 N N . PHE A 1 77 ? 2.842 -6.235 -10.283 1.00 94.94 77 PHE A N 1
ATOM 536 C CA . PHE A 1 77 ? 4.008 -7.099 -10.090 1.00 94.94 77 PHE A CA 1
ATOM 537 C C . PHE A 1 77 ? 4.060 -8.230 -11.123 1.00 94.94 77 PHE A C 1
ATOM 539 O O . PHE A 1 77 ? 5.080 -8.415 -11.784 1.00 94.94 77 PHE A O 1
ATOM 546 N N . VAL A 1 78 ? 2.955 -8.955 -11.311 1.00 96.56 78 VAL A N 1
ATOM 547 C CA . VAL A 1 78 ? 2.860 -10.075 -12.259 1.00 96.56 78 VAL A CA 1
ATOM 548 C C . VAL A 1 78 ? 3.128 -9.615 -13.692 1.00 96.56 78 VAL A C 1
ATOM 550 O O . VAL A 1 78 ? 3.824 -10.309 -14.433 1.00 96.56 78 VAL A O 1
ATOM 553 N N . LEU A 1 79 ? 2.665 -8.421 -14.075 1.00 94.06 79 LEU A N 1
ATOM 554 C CA . LEU A 1 79 ? 2.932 -7.861 -15.403 1.00 94.06 79 LEU A CA 1
ATOM 555 C C . LEU A 1 79 ? 4.431 -7.703 -15.703 1.00 94.06 79 LEU A C 1
ATOM 557 O O . LEU A 1 79 ? 4.815 -7.813 -16.863 1.00 94.06 79 LEU A O 1
ATOM 561 N N . THR A 1 80 ? 5.298 -7.541 -14.697 1.00 93.12 80 THR A N 1
ATOM 562 C CA . THR A 1 80 ? 6.757 -7.465 -14.921 1.00 93.12 80 THR A CA 1
ATOM 563 C C . THR A 1 80 ? 7.387 -8.770 -15.420 1.00 93.12 80 THR A C 1
ATOM 565 O O . THR A 1 80 ? 8.475 -8.739 -16.001 1.00 93.12 80 THR A O 1
ATOM 568 N N . PHE A 1 81 ? 6.717 -9.909 -15.222 1.00 91.38 81 PHE A N 1
ATOM 569 C CA . PHE A 1 81 ? 7.170 -11.219 -15.703 1.00 91.38 81 PHE A CA 1
ATOM 570 C C . PHE A 1 81 ? 6.593 -11.584 -17.071 1.00 91.38 81 PHE A C 1
ATOM 572 O O . PHE A 1 81 ? 7.143 -12.455 -17.740 1.00 91.38 81 PHE A O 1
ATOM 579 N N . ILE A 1 82 ? 5.477 -10.960 -17.456 1.00 89.56 82 ILE A N 1
ATOM 580 C CA . ILE A 1 82 ? 4.753 -11.266 -18.697 1.00 89.56 82 ILE A CA 1
ATOM 581 C C . ILE A 1 82 ? 5.193 -10.340 -19.838 1.00 89.56 82 ILE A C 1
ATOM 583 O O . ILE A 1 82 ? 5.258 -10.782 -20.984 1.00 89.56 82 ILE A O 1
ATOM 587 N N . LEU A 1 83 ? 5.467 -9.069 -19.526 1.00 81.12 83 LEU A N 1
ATOM 588 C CA . LEU A 1 83 ? 6.045 -8.082 -20.446 1.00 81.12 83 LEU A CA 1
ATOM 589 C C . LEU A 1 83 ? 7.551 -8.302 -20.615 1.00 81.12 83 LEU A C 1
ATOM 591 O O . LEU A 1 83 ? 8.111 -7.806 -21.611 1.00 81.12 83 LEU A O 1
#

pLDDT: mean 90.64, std 13.25, range [54.78, 98.44]

Secondary structure (DSSP, 8-state):
-HHHHHHTT-S--HHHHHHHHHHHHHHHHHHHHHHHHHHHHHHHHHHHHH-GGGHHHHHHHHHHHHHHHHHHHHHHHHHHHH-

Sequence (83 aa):
MINLAQEAATGLTDEGLIAIGKGLVYGLAAIGAAIGIGNVFSNAIQAMARQPETAGTTRTTMFLGFALIEALALIGFVLTFIL

Radius of gyration: 21.94 Å; Cα contacts (8 Å, |Δi|>4): 43; chains: 1; bounding box: 55×16×59 Å

Nearest PDB structures (foldseek):
  4cbj-assembly1_D  TM=9.511E-01  e=1.088E-03  Alkalihalophilus pseudofirmus OF4
  7njm-assembly1_Q  TM=9.591E-01  e=2.211E-03  Mycolicibacterium smegmatis MC2 155
  7jg7-assembly1_8  TM=9.621E-01  e=2.972E-03  Mycolicibacterium smegmatis
  7jgb-assembly1_2  TM=9.591E-01  e=3.548E-03  Mycolicibacterium smegmatis
  7jg6-assembly1_8  TM=9.608E-01  e=3.994E-03  Mycolicibacterium smegmatis

Mean predicted aligned error: 6.79 Å